Protein AF-A0A6G2VRU0-F1 (afdb_monomer)

Sequence (78 aa):
WNGGIYMDAVEEAFKHIAREKEKGADVRLVSFRQFVDWIDVQKPEVLAKLRTLGVGQRPTGGWKEFLRAGGSASSDAA

Solvent-accessible surface area (backbone atoms only — not comparable to full-atom values): 5120 Å² total; per-residue (Å²): 115,82,93,45,56,68,59,52,52,50,53,52,50,50,54,53,57,58,49,41,34,79,76,69,45,97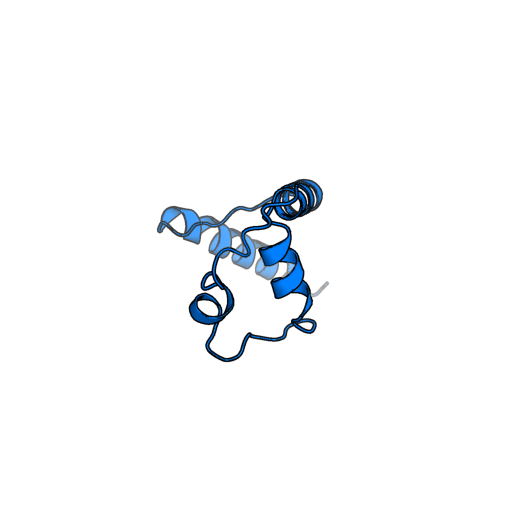,63,80,93,69,56,72,65,60,51,50,58,57,58,72,73,49,59,67,70,58,54,57,55,59,68,72,51,56,92,91,53,76,55,79,83,33,68,68,61,64,66,48,82,73,74,84,80,78,74,88,75,133

Mean predicted aligned error: 8.24 Å

Foldseek 3Di:
DVVCVVVVVVVVVVVVQVCVVVVVDPGDDDDPVVVVVVVVPDDPVQVVLVVVADDVRADDVGDCVSNPDPDDPDPPDD

pLDDT: mean 86.81, std 15.98, range [34.88, 97.38]

Radius of gyration: 18.42 Å; Cα contacts (8 Å, |Δi|>4): 18; chains: 1; bounding box: 36×28×59 Å

Structure (mmCIF, N/CA/C/O backbone):
data_AF-A0A6G2VRU0-F1
#
_entry.id   AF-A0A6G2VRU0-F1
#
loop_
_atom_site.group_PDB
_atom_site.id
_atom_site.type_symbol
_atom_site.label_atom_id
_atom_site.label_alt_id
_atom_site.label_comp_id
_atom_site.label_asym_id
_atom_site.label_entity_id
_atom_site.label_seq_id
_atom_site.pdbx_PDB_ins_code
_atom_site.Cartn_x
_atom_site.Cartn_y
_atom_site.Cartn_z
_atom_site.occupancy
_atom_site.B_iso_or_equiv
_atom_site.auth_seq_id
_atom_site.auth_comp_id
_atom_site.auth_asym_id
_atom_site.auth_atom_id
_atom_site.pdbx_PDB_model_num
ATOM 1 N N . TRP A 1 1 ? 16.404 -15.160 -18.760 1.00 59.25 1 TRP A N 1
ATOM 2 C CA . TRP A 1 1 ? 14.958 -14.994 -18.513 1.00 59.25 1 TRP A CA 1
ATOM 3 C C . TRP A 1 1 ? 14.375 -14.295 -19.733 1.00 59.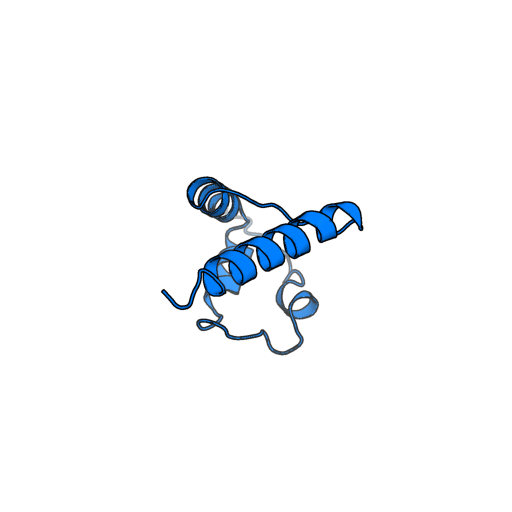25 1 TRP A C 1
ATOM 5 O O . TRP A 1 1 ? 14.789 -13.176 -19.980 1.00 59.25 1 TRP A O 1
ATOM 15 N N . ASN A 1 2 ? 13.590 -14.999 -20.554 1.00 78.06 2 ASN A N 1
ATOM 16 C CA . ASN A 1 2 ? 12.945 -14.583 -21.819 1.00 78.06 2 ASN A CA 1
ATOM 17 C C . ASN A 1 2 ? 13.234 -13.143 -22.338 1.00 78.06 2 ASN A C 1
ATOM 19 O O . ASN A 1 2 ? 12.349 -12.300 -22.331 1.00 78.06 2 ASN A O 1
ATOM 23 N N . GLY A 1 3 ? 14.480 -12.820 -22.710 1.00 84.12 3 GLY A N 1
ATOM 24 C CA . GLY A 1 3 ? 14.865 -11.499 -23.241 1.00 84.12 3 GLY A CA 1
ATOM 25 C C . GLY A 1 3 ? 14.634 -10.265 -22.349 1.00 84.12 3 GLY A C 1
ATOM 26 O O . GLY A 1 3 ? 14.787 -9.162 -22.847 1.00 84.12 3 GLY A O 1
ATOM 27 N N . GLY A 1 4 ? 14.276 -10.416 -21.068 1.00 88.00 4 GLY A N 1
ATOM 28 C CA . GLY A 1 4 ? 13.974 -9.282 -20.180 1.00 88.00 4 GLY A CA 1
ATOM 29 C C . GLY A 1 4 ? 12.507 -8.833 -20.147 1.00 88.00 4 GLY A C 1
ATOM 30 O O . GLY A 1 4 ? 12.177 -8.002 -19.310 1.00 88.00 4 GLY A O 1
ATOM 31 N N . ILE A 1 5 ? 11.605 -9.455 -20.923 1.00 92.56 5 ILE A N 1
ATOM 32 C CA . ILE A 1 5 ? 10.193 -9.023 -21.066 1.00 92.56 5 ILE A CA 1
ATOM 33 C C . ILE A 1 5 ? 9.437 -8.852 -19.741 1.00 92.56 5 ILE A C 1
ATOM 35 O O . ILE A 1 5 ? 8.502 -8.068 -19.629 1.00 92.56 5 ILE A O 1
ATOM 39 N N . TYR A 1 6 ? 9.814 -9.616 -18.721 1.00 90.75 6 TYR A N 1
ATOM 40 C CA . TYR A 1 6 ? 9.202 -9.526 -17.404 1.00 90.75 6 TYR A CA 1
ATOM 41 C C . TYR A 1 6 ? 9.659 -8.283 -16.638 1.00 90.75 6 TYR A C 1
ATOM 43 O O . TYR A 1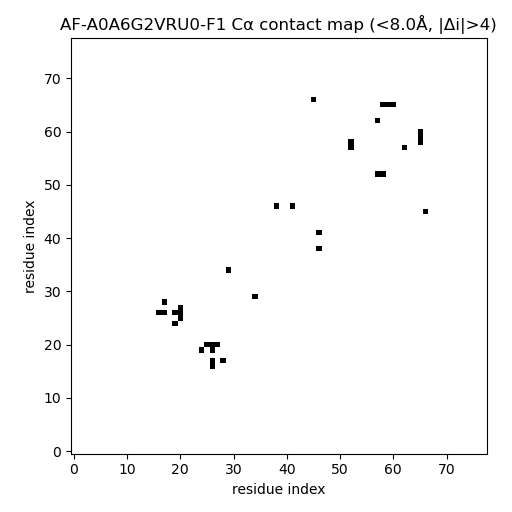 6 ? 8.865 -7.698 -15.912 1.00 90.75 6 TYR A O 1
ATOM 51 N N . MET A 1 7 ? 10.927 -7.890 -16.787 1.00 94.31 7 MET A N 1
ATOM 52 C CA . MET A 1 7 ? 11.432 -6.649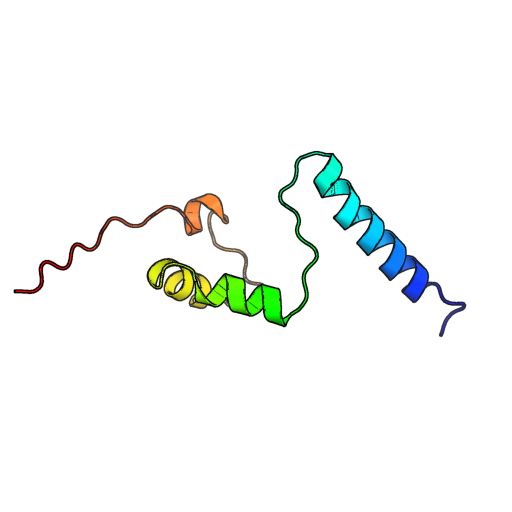 -16.202 1.00 94.31 7 MET A CA 1
ATOM 53 C C . MET A 1 7 ? 10.813 -5.446 -16.908 1.00 94.31 7 MET A C 1
ATOM 55 O O . MET A 1 7 ? 10.397 -4.521 -16.219 1.00 94.31 7 MET A O 1
ATOM 59 N N . ASP A 1 8 ? 10.631 -5.518 -18.231 1.00 94.69 8 ASP A N 1
ATOM 60 C CA . ASP A 1 8 ? 9.886 -4.507 -18.991 1.00 94.69 8 ASP A CA 1
ATOM 61 C C . ASP A 1 8 ? 8.440 -4.397 -18.481 1.00 94.69 8 ASP A C 1
ATOM 63 O O . ASP A 1 8 ? 7.943 -3.305 -18.219 1.00 94.69 8 ASP A O 1
ATOM 67 N N . ALA A 1 9 ? 7.765 -5.532 -18.260 1.00 95.31 9 ALA A N 1
ATOM 68 C CA . ALA A 1 9 ? 6.402 -5.542 -17.731 1.00 95.31 9 ALA A CA 1
ATOM 69 C C . ALA A 1 9 ? 6.311 -4.925 -16.324 1.00 95.31 9 ALA A C 1
ATOM 71 O O . ALA A 1 9 ? 5.367 -4.189 -16.030 1.00 95.31 9 ALA A O 1
ATOM 72 N N . VAL A 1 10 ? 7.289 -5.203 -15.454 1.00 94.56 10 VAL A N 1
ATOM 73 C CA . VAL A 1 10 ? 7.381 -4.578 -14.126 1.00 94.56 10 VAL A CA 1
ATOM 74 C C . VAL A 1 10 ? 7.604 -3.073 -14.266 1.00 94.56 10 VAL A C 1
ATOM 76 O O . VAL A 1 10 ? 6.894 -2.297 -13.630 1.00 94.56 10 VAL A O 1
ATOM 79 N N . GLU A 1 11 ? 8.539 -2.643 -15.111 1.00 95.12 11 GLU A N 1
ATOM 80 C CA . GLU A 1 11 ? 8.823 -1.227 -15.343 1.00 95.12 11 GLU A CA 1
ATOM 81 C C . GLU A 1 11 ? 7.577 -0.469 -15.825 1.00 95.12 11 GLU A C 1
ATOM 83 O O . GLU A 1 11 ? 7.217 0.564 -15.252 1.00 95.12 11 GLU A O 1
ATOM 88 N N . GLU A 1 12 ? 6.876 -1.002 -16.825 1.00 96.69 12 GLU A N 1
ATOM 89 C CA . GLU A 1 12 ? 5.664 -0.387 -17.363 1.00 96.69 12 GLU A CA 1
ATOM 90 C C . GLU A 1 12 ? 4.531 -0.338 -16.329 1.00 96.69 12 GLU A C 1
ATOM 92 O O . GLU A 1 12 ? 3.851 0.685 -16.209 1.00 96.69 12 GLU A O 1
ATOM 97 N N . ALA A 1 13 ? 4.369 -1.381 -15.507 1.00 95.69 13 ALA A N 1
ATOM 98 C CA . ALA A 1 13 ? 3.407 -1.366 -14.407 1.00 95.69 13 ALA A CA 1
ATOM 99 C C . ALA A 1 13 ? 3.726 -0.265 -13.381 1.00 95.69 13 ALA A C 1
ATOM 101 O O . ALA A 1 13 ? 2.836 0.487 -12.980 1.00 95.69 13 ALA A O 1
ATOM 102 N N . PHE A 1 14 ? 4.994 -0.119 -12.986 1.00 94.75 14 PHE A N 1
ATOM 103 C CA . PHE A 1 14 ? 5.410 0.924 -12.047 1.00 94.75 14 PHE A CA 1
ATOM 104 C C . PHE A 1 14 ? 5.214 2.330 -12.621 1.00 94.75 14 PHE A C 1
ATOM 106 O O . PHE A 1 14 ? 4.673 3.195 -11.930 1.00 94.75 14 PHE A O 1
ATOM 113 N N . LYS A 1 15 ? 5.591 2.561 -13.886 1.00 95.31 15 LYS A N 1
ATOM 114 C CA . LYS A 1 15 ? 5.344 3.835 -14.582 1.00 95.31 15 LYS A CA 1
ATOM 115 C C . LYS A 1 15 ? 3.857 4.164 -14.629 1.00 95.31 15 LYS A C 1
ATOM 117 O O . LYS A 1 15 ? 3.478 5.302 -14.359 1.00 95.31 15 LYS A O 1
ATOM 122 N N . HIS A 1 16 ? 3.019 3.182 -14.957 1.00 95.81 16 HIS A N 1
ATOM 123 C CA . HIS A 1 16 ? 1.573 3.354 -14.995 1.00 95.81 16 HIS A CA 1
ATOM 124 C C . HIS A 1 16 ? 1.024 3.769 -13.623 1.00 95.81 16 HIS A C 1
ATOM 126 O O . HIS A 1 16 ? 0.378 4.809 -13.516 1.00 95.81 16 HIS A O 1
ATOM 132 N N . ILE A 1 17 ? 1.356 3.017 -12.568 1.00 95.12 17 ILE A N 1
ATOM 133 C CA . ILE A 1 17 ? 0.913 3.294 -11.194 1.00 95.12 17 ILE A CA 1
ATOM 134 C C . ILE A 1 17 ? 1.385 4.679 -10.730 1.00 95.12 17 ILE A C 1
ATOM 136 O O . ILE A 1 17 ? 0.609 5.431 -10.143 1.00 95.12 17 ILE A O 1
ATOM 140 N N . ALA A 1 18 ? 2.639 5.047 -11.012 1.00 94.06 18 ALA A N 1
ATOM 141 C CA . ALA A 1 18 ? 3.186 6.348 -10.634 1.00 94.06 18 ALA A CA 1
ATOM 142 C C . ALA A 1 18 ? 2.440 7.516 -11.305 1.00 94.06 18 ALA A C 1
ATOM 144 O O . ALA A 1 18 ? 2.158 8.517 -10.646 1.00 94.06 18 ALA A O 1
ATOM 145 N N . ARG A 1 19 ? 2.068 7.376 -12.585 1.00 95.94 19 ARG A N 1
ATOM 146 C CA . ARG A 1 19 ? 1.332 8.405 -13.343 1.00 95.94 19 ARG A CA 1
ATOM 147 C C . ARG A 1 19 ? -0.101 8.613 -12.863 1.00 95.94 19 ARG A C 1
ATOM 149 O O . ARG A 1 19 ? -0.638 9.699 -13.047 1.00 95.94 19 ARG A O 1
ATOM 156 N N . GLU A 1 20 ? -0.735 7.631 -12.223 1.00 95.88 20 GLU A N 1
ATOM 157 C CA . GLU A 1 20 ? -2.079 7.829 -11.652 1.00 95.88 20 GLU A CA 1
ATOM 158 C C . GLU A 1 20 ? -2.097 8.942 -10.593 1.00 95.88 20 GLU A C 1
ATOM 160 O O . GLU A 1 20 ? -3.078 9.679 -10.479 1.00 95.88 20 GLU A O 1
ATOM 165 N N . LYS A 1 21 ? -0.978 9.149 -9.886 1.00 91.19 21 LYS A N 1
ATOM 166 C CA . LYS A 1 21 ? -0.818 10.281 -8.966 1.00 91.19 21 LYS A CA 1
ATOM 167 C C . LYS A 1 21 ? -0.949 11.631 -9.680 1.00 91.19 21 LYS A C 1
ATOM 169 O O . LYS A 1 21 ? -1.573 12.547 -9.152 1.00 91.19 21 LYS A O 1
ATOM 174 N N . GLU A 1 22 ? -0.398 11.758 -10.887 1.00 91.25 22 GLU A N 1
ATOM 175 C CA . GLU A 1 22 ? -0.472 12.985 -11.700 1.00 91.25 22 GLU A CA 1
ATOM 176 C C . GLU A 1 22 ? -1.909 13.287 -12.152 1.00 91.25 22 GLU A C 1
ATOM 178 O O . GLU A 1 22 ? -2.262 14.441 -12.381 1.00 91.25 22 GLU A O 1
ATOM 183 N N . LYS A 1 23 ? -2.763 12.259 -12.216 1.00 94.38 23 LYS A N 1
ATOM 184 C CA . LYS A 1 23 ? -4.195 12.371 -12.526 1.00 94.38 23 LYS A CA 1
ATOM 185 C C . LYS A 1 23 ? -5.058 12.687 -11.297 1.00 94.38 23 LYS A C 1
ATOM 187 O O . LYS A 1 23 ? -6.279 12.752 -11.413 1.00 94.38 23 LYS A O 1
ATOM 192 N N . GLY A 1 24 ? -4.445 12.873 -10.125 1.00 92.19 24 GLY A N 1
ATOM 193 C CA . GLY A 1 24 ? -5.132 13.192 -8.873 1.00 92.19 24 GLY A CA 1
ATOM 194 C C . GLY A 1 24 ? -5.511 11.983 -8.015 1.00 92.19 24 GLY A C 1
ATOM 195 O O . GLY A 1 24 ? -6.218 12.155 -7.023 1.00 92.19 24 GLY A O 1
ATOM 196 N N . ALA A 1 25 ? -5.058 10.769 -8.350 1.00 92.44 25 ALA A N 1
ATOM 197 C CA .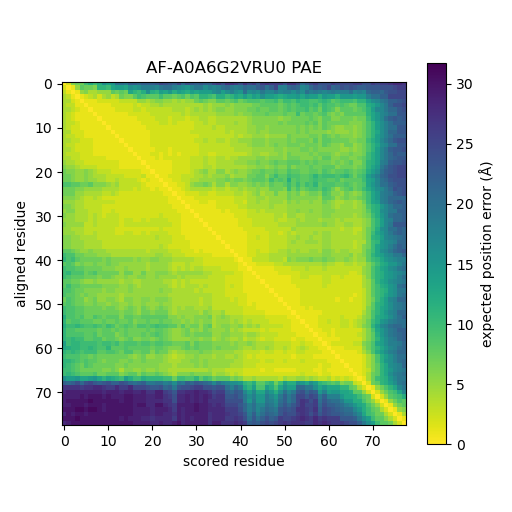 ALA A 1 25 ? -5.227 9.621 -7.463 1.00 92.44 25 ALA A CA 1
ATOM 198 C C . ALA A 1 25 ? -4.295 9.726 -6.239 1.00 92.44 25 ALA A C 1
ATOM 200 O O . ALA A 1 25 ? -3.139 10.137 -6.355 1.00 92.44 25 ALA A O 1
ATOM 201 N N . ASP A 1 26 ? -4.763 9.298 -5.062 1.00 92.81 26 ASP A N 1
ATOM 202 C CA . ASP A 1 26 ? -3.914 9.186 -3.866 1.00 92.81 26 ASP A CA 1
ATOM 203 C C . ASP A 1 26 ? -3.104 7.883 -3.916 1.00 92.81 26 ASP A C 1
ATOM 205 O O . ASP A 1 26 ? -3.450 6.873 -3.303 1.00 92.81 26 ASP A O 1
ATOM 209 N N . VAL A 1 27 ? -2.039 7.895 -4.721 1.00 94.44 27 VAL A N 1
ATOM 210 C CA . VAL A 1 27 ? -1.092 6.782 -4.858 1.00 94.44 27 VAL A CA 1
ATOM 211 C C . VAL A 1 27 ? 0.241 7.157 -4.223 1.00 94.44 27 VAL A C 1
ATOM 213 O O . VAL A 1 27 ? 0.819 8.212 -4.503 1.00 94.44 27 VAL A O 1
ATOM 216 N N . ARG A 1 28 ? 0.763 6.256 -3.384 1.00 93.81 28 ARG A N 1
ATOM 217 C CA . ARG A 1 28 ? 2.057 6.406 -2.711 1.00 93.81 28 ARG A CA 1
ATOM 218 C C . ARG A 1 28 ? 2.907 5.157 -2.925 1.00 93.81 28 ARG A C 1
ATOM 220 O O . ARG A 1 28 ? 2.548 4.079 -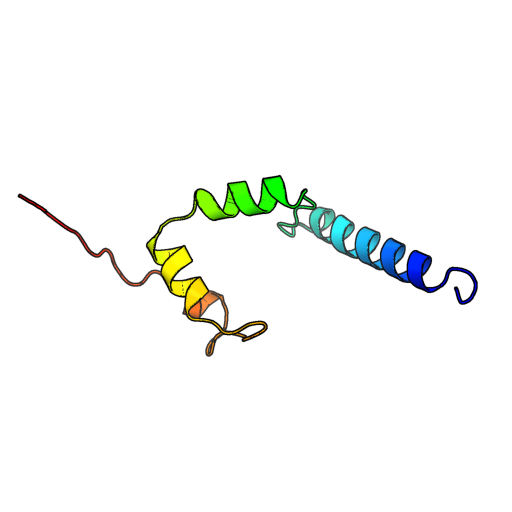2.464 1.00 93.81 28 ARG A O 1
ATOM 227 N N . LEU A 1 29 ? 4.043 5.316 -3.604 1.00 93.75 29 LEU A N 1
ATOM 228 C CA . LEU A 1 29 ? 5.079 4.287 -3.691 1.00 93.75 29 LEU A CA 1
ATOM 229 C C . LEU A 1 29 ? 5.995 4.436 -2.476 1.00 93.75 29 LEU A C 1
ATOM 231 O O . LEU A 1 29 ? 6.677 5.449 -2.333 1.00 93.75 29 LEU A O 1
ATOM 235 N N . VAL A 1 30 ? 5.957 3.456 -1.580 1.00 95.31 30 VAL A N 1
ATOM 236 C CA . VAL A 1 30 ? 6.641 3.500 -0.284 1.00 95.31 30 VAL A CA 1
ATOM 237 C C . VAL A 1 30 ? 7.406 2.207 -0.037 1.00 95.31 30 VAL A C 1
ATOM 239 O O . VAL A 1 30 ? 7.111 1.172 -0.636 1.00 95.31 30 VAL A O 1
ATOM 242 N N . SER A 1 31 ? 8.387 2.253 0.862 1.00 96.81 31 SER A N 1
ATOM 243 C CA . SER A 1 31 ? 9.023 1.034 1.354 1.00 96.81 31 SER A CA 1
ATOM 244 C C . SER A 1 31 ? 8.054 0.218 2.210 1.00 96.81 31 SER A C 1
ATOM 246 O O . SER A 1 31 ? 7.083 0.740 2.764 1.00 96.81 31 SER A O 1
ATOM 248 N N . PHE A 1 32 ? 8.360 -1.066 2.389 1.00 96.00 32 PHE A N 1
ATOM 249 C CA . PHE A 1 32 ? 7.573 -1.926 3.269 1.00 96.00 32 PHE A CA 1
ATOM 250 C C . PHE A 1 32 ? 7.512 -1.390 4.709 1.00 96.00 32 PHE A C 1
ATOM 252 O O . PHE A 1 32 ? 6.451 -1.410 5.324 1.00 96.00 32 PHE A O 1
ATOM 259 N N . ARG A 1 33 ? 8.615 -0.824 5.225 1.00 97.19 33 ARG A N 1
ATOM 260 C CA . ARG A 1 33 ? 8.643 -0.215 6.563 1.00 97.19 33 ARG A CA 1
ATOM 261 C C . ARG A 1 33 ? 7.692 0.976 6.666 1.00 97.19 33 ARG A C 1
ATOM 263 O O . ARG A 1 33 ? 6.893 1.019 7.589 1.00 97.19 33 ARG A O 1
ATOM 270 N N . GLN A 1 34 ? 7.727 1.884 5.692 1.00 97.38 34 GLN A N 1
ATOM 271 C CA . GLN A 1 34 ? 6.815 3.031 5.656 1.00 97.38 34 GLN A CA 1
ATOM 272 C C . GLN A 1 34 ? 5.345 2.601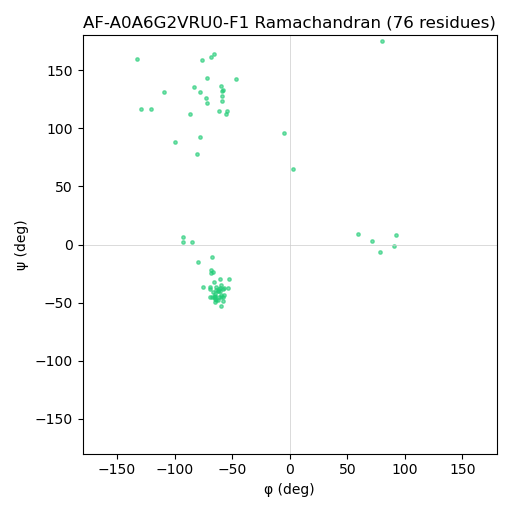 5.578 1.00 97.38 34 GLN A C 1
ATOM 274 O O . GLN A 1 34 ? 4.491 3.236 6.188 1.00 97.38 34 GLN A O 1
ATOM 279 N N . PHE A 1 35 ? 5.045 1.529 4.839 1.00 94.75 35 PHE A N 1
ATOM 280 C CA . PHE A 1 35 ? 3.694 0.979 4.780 1.00 94.75 35 PHE A CA 1
ATOM 281 C C . PHE A 1 35 ? 3.236 0.433 6.139 1.00 94.75 35 PHE A C 1
ATOM 283 O O . PHE A 1 35 ? 2.141 0.764 6.581 1.00 94.75 35 PHE A O 1
ATOM 290 N N . VAL A 1 36 ? 4.072 -0.355 6.821 1.00 93.44 36 VAL A N 1
ATOM 291 C CA . VAL A 1 36 ? 3.741 -0.898 8.149 1.00 93.44 36 VAL A CA 1
ATOM 292 C C . VAL A 1 36 ? 3.601 0.220 9.184 1.00 93.44 36 VAL A C 1
ATOM 294 O O . VAL A 1 36 ? 2.596 0.260 9.886 1.00 93.44 36 VAL A O 1
ATOM 297 N N . ASP A 1 37 ? 4.522 1.185 9.201 1.00 95.00 37 ASP A N 1
ATOM 298 C CA . ASP A 1 37 ? 4.446 2.339 10.105 1.00 95.00 37 ASP A CA 1
ATOM 299 C C . ASP A 1 37 ? 3.147 3.147 9.874 1.00 95.00 37 ASP A C 1
ATOM 301 O O . ASP A 1 37 ? 2.543 3.651 10.820 1.00 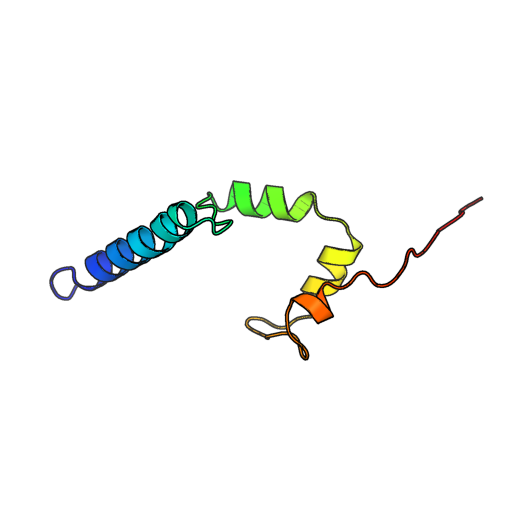95.00 37 ASP A O 1
ATOM 305 N N . TRP A 1 38 ? 2.668 3.244 8.625 1.00 92.81 38 TRP A N 1
ATOM 306 C CA . TRP A 1 38 ? 1.379 3.871 8.310 1.00 92.81 38 TRP A CA 1
ATOM 307 C C . TRP A 1 38 ? 0.173 3.055 8.802 1.00 92.81 38 TRP A C 1
ATOM 309 O O . TRP A 1 38 ? -0.825 3.639 9.234 1.00 92.81 38 TRP A O 1
ATOM 319 N N . ILE A 1 39 ? 0.248 1.723 8.747 1.00 90.44 39 ILE A N 1
ATOM 320 C CA . ILE A 1 39 ? -0.796 0.830 9.266 1.00 90.44 39 ILE A CA 1
ATOM 321 C C . ILE A 1 39 ? -0.893 0.930 10.795 1.00 90.44 39 ILE A C 1
ATOM 323 O O . ILE A 1 39 ? -2.002 0.984 11.324 1.00 90.44 39 ILE A O 1
ATOM 327 N N . ASP A 1 40 ? 0.233 1.012 11.502 1.00 88.69 40 ASP A N 1
ATOM 328 C CA . ASP A 1 40 ? 0.269 0.992 12.971 1.00 88.69 40 ASP A CA 1
ATOM 329 C C . ASP A 1 40 ? -0.344 2.240 13.628 1.00 88.69 40 ASP A C 1
ATOM 331 O O . ASP A 1 40 ? -0.793 2.182 14.772 1.00 88.69 40 ASP A O 1
ATOM 335 N N . VAL A 1 41 ? -0.426 3.361 12.904 1.00 92.06 41 VAL A N 1
ATOM 336 C CA . VAL A 1 41 ? -1.026 4.616 13.400 1.00 92.06 41 VAL A CA 1
ATOM 337 C C . VAL A 1 41 ? -2.512 4.774 13.056 1.00 92.06 41 VAL A C 1
ATOM 339 O O . VAL A 1 41 ? -3.097 5.835 13.286 1.00 92.06 41 VAL A O 1
ATOM 342 N N . GLN A 1 42 ? -3.149 3.746 12.488 1.00 90.31 42 GLN A N 1
ATOM 343 C CA . GLN A 1 42 ? -4.589 3.764 12.234 1.00 90.31 42 GLN A CA 1
ATOM 344 C C . GLN A 1 42 ? -5.390 3.533 13.520 1.00 90.31 42 GLN A C 1
ATOM 346 O O . GLN A 1 42 ? -4.918 2.945 14.491 1.00 90.31 42 GLN A O 1
ATOM 351 N N . LYS A 1 43 ? -6.658 3.951 13.505 1.00 91.06 43 LYS A N 1
ATOM 352 C CA . LYS A 1 43 ? -7.582 3.688 14.612 1.00 91.06 43 LYS A CA 1
ATOM 353 C C . LYS A 1 43 ? -7.719 2.171 14.856 1.00 91.06 43 LYS A C 1
ATOM 355 O O . LYS A 1 43 ? -7.962 1.445 13.881 1.00 91.06 43 LYS A O 1
ATOM 360 N N . PRO A 1 44 ? -7.616 1.673 16.105 1.00 90.62 44 PRO A N 1
ATOM 361 C CA . PRO A 1 44 ? -7.670 0.239 16.401 1.00 90.62 44 PRO A CA 1
ATOM 362 C C . PRO A 1 44 ? -8.904 -0.469 15.830 1.00 90.62 44 PRO A C 1
ATOM 364 O O . PRO A 1 44 ? -8.795 -1.581 15.314 1.00 90.62 44 PRO A O 1
ATOM 367 N N . GLU A 1 45 ? -10.063 0.187 15.846 1.00 91.12 45 GLU A N 1
ATOM 368 C CA . GLU A 1 45 ? -11.322 -0.328 15.308 1.00 91.12 45 GLU A CA 1
ATOM 369 C C . GLU A 1 45 ? -11.298 -0.516 13.782 1.00 91.12 45 GLU A C 1
ATOM 371 O O . GLU A 1 45 ? -11.894 -1.464 13.266 1.00 91.12 45 GLU A O 1
ATOM 376 N N . VAL A 1 46 ? -10.560 0.325 13.048 1.00 90.69 46 VAL A N 1
ATOM 377 C CA . VAL A 1 46 ? -10.375 0.171 11.595 1.00 90.69 46 VAL A CA 1
ATOM 378 C C . VAL A 1 46 ? -9.518 -1.060 11.315 1.00 90.69 46 VAL A C 1
ATOM 380 O O . VAL A 1 46 ? -9.874 -1.881 10.468 1.00 90.69 46 VAL A O 1
ATOM 383 N N . LEU A 1 47 ? -8.424 -1.230 12.061 1.00 90.31 47 LEU A N 1
ATOM 384 C CA . LEU A 1 47 ? -7.542 -2.389 11.922 1.00 90.31 47 LEU A CA 1
ATOM 385 C C . LEU A 1 47 ? -8.245 -3.692 12.309 1.00 90.31 47 LEU A C 1
ATOM 387 O O . LEU A 1 47 ? -8.122 -4.689 11.599 1.00 90.31 47 LEU A O 1
ATOM 391 N N . ALA A 1 48 ? -9.010 -3.685 13.404 1.00 91.62 48 ALA A N 1
ATOM 392 C CA . ALA A 1 48 ? -9.820 -4.824 13.825 1.00 91.62 48 ALA A CA 1
ATOM 393 C C . ALA A 1 48 ? -10.800 -5.238 12.720 1.00 91.62 48 ALA A C 1
ATOM 395 O O . ALA A 1 48 ? -10.898 -6.420 12.401 1.00 91.62 48 ALA A O 1
ATOM 396 N N . LYS A 1 49 ? -11.454 -4.264 12.073 1.00 92.50 49 LYS A N 1
ATOM 397 C CA . LYS A 1 49 ? -12.364 -4.524 10.957 1.00 92.50 49 LYS A CA 1
ATOM 398 C C . LYS A 1 49 ? -11.635 -5.105 9.746 1.00 92.50 49 LYS A C 1
ATOM 400 O O . LYS A 1 49 ? -12.056 -6.142 9.244 1.00 92.50 49 LYS A O 1
ATOM 405 N N . LEU A 1 50 ? -10.524 -4.509 9.306 1.00 91.38 50 LEU A N 1
ATOM 406 C CA . LEU A 1 50 ? -9.733 -5.007 8.168 1.00 91.38 50 LEU A CA 1
ATOM 407 C C . LEU A 1 50 ? -9.260 -6.456 8.367 1.00 91.38 50 LEU A C 1
ATOM 409 O O . LEU A 1 50 ? -9.299 -7.240 7.422 1.00 91.38 50 LEU A O 1
ATOM 413 N N . ARG A 1 51 ? -8.893 -6.835 9.598 1.00 92.44 51 ARG A N 1
ATOM 414 C CA . ARG A 1 51 ? -8.449 -8.196 9.955 1.00 92.44 51 ARG A CA 1
ATOM 415 C C . ARG A 1 51 ? -9.543 -9.269 9.860 1.00 92.44 51 ARG A C 1
ATOM 417 O O . ARG A 1 51 ? -9.220 -10.448 9.938 1.00 92.44 51 ARG A O 1
ATOM 424 N N . THR A 1 52 ? -10.812 -8.891 9.682 1.00 95.25 52 THR A N 1
ATOM 425 C CA . THR A 1 52 ? -11.913 -9.851 9.458 1.00 95.25 52 THR A CA 1
ATOM 426 C C . THR A 1 52 ? -11.987 -10.373 8.021 1.00 95.25 52 THR A C 1
ATOM 428 O O . THR A 1 52 ? -12.669 -11.364 7.771 1.00 95.25 52 THR A O 1
ATOM 431 N N . LEU A 1 53 ? -11.301 -9.722 7.075 1.00 95.75 53 LEU A N 1
ATOM 432 C CA . LEU A 1 53 ? -11.244 -10.155 5.681 1.00 95.75 53 LEU A CA 1
ATOM 433 C C . LEU A 1 53 ? -10.176 -11.239 5.503 1.00 95.75 53 LEU A C 1
ATOM 435 O O . LEU A 1 53 ? -9.046 -11.100 5.971 1.00 95.75 53 LEU A O 1
ATOM 439 N N . GLY A 1 54 ? -10.512 -12.292 4.762 1.00 96.00 54 GLY A N 1
ATOM 440 C CA . GLY A 1 54 ? -9.541 -13.259 4.265 1.00 96.00 54 GLY A CA 1
ATOM 441 C C . GLY A 1 54 ? -8.573 -12.646 3.247 1.00 96.00 54 GLY A C 1
ATOM 442 O O . GLY A 1 54 ? -8.817 -11.584 2.666 1.00 96.00 54 GLY A O 1
ATOM 443 N N . VAL A 1 55 ? -7.465 -13.343 2.985 1.00 92.81 55 VAL A N 1
ATOM 444 C CA . VAL A 1 55 ? -6.466 -12.918 1.992 1.00 92.81 55 VAL A CA 1
ATOM 445 C C . VAL A 1 55 ? -7.121 -12.788 0.614 1.00 92.81 55 VAL A C 1
ATOM 447 O O . VAL A 1 55 ? -7.726 -13.731 0.113 1.00 92.81 55 VAL A O 1
ATOM 450 N N . GLY A 1 56 ? -7.017 -11.603 0.007 1.00 91.38 56 GLY A N 1
ATOM 451 C CA . GLY A 1 56 ? -7.628 -11.307 -1.294 1.00 91.38 56 GLY A CA 1
ATOM 452 C C . GLY A 1 56 ? -9.157 -11.187 -1.275 1.00 91.38 56 GLY A C 1
ATOM 453 O O . GLY A 1 56 ? -9.761 -10.979 -2.327 1.00 91.38 56 GLY A O 1
ATOM 454 N N . GLN A 1 57 ? -9.802 -11.287 -0.107 1.00 96.19 57 GLN A N 1
ATOM 455 C CA . GLN A 1 57 ? -11.249 -11.169 -0.004 1.00 96.19 57 GLN A CA 1
ATOM 456 C C . GLN A 1 57 ? -11.683 -9.720 -0.232 1.00 96.19 57 GLN A C 1
ATOM 458 O O . GLN A 1 57 ? -11.321 -8.803 0.506 1.00 96.19 57 GLN A O 1
ATOM 463 N N . ARG A 1 58 ? -12.538 -9.523 -1.233 1.00 94.19 58 ARG A N 1
ATOM 464 C CA . ARG A 1 58 ? -13.242 -8.258 -1.430 1.00 94.19 58 ARG A CA 1
ATOM 465 C C . ARG A 1 58 ? -14.412 -8.162 -0.438 1.00 94.19 58 ARG A C 1
ATOM 467 O O . ARG A 1 58 ? -15.204 -9.103 -0.380 1.00 94.19 58 ARG A O 1
ATOM 474 N N . PRO A 1 59 ? -14.583 -7.042 0.289 1.00 95.12 59 PRO A N 1
ATOM 475 C CA . PRO A 1 59 ? -15.739 -6.858 1.160 1.00 95.12 59 PRO A CA 1
ATOM 476 C C . PRO A 1 59 ? -17.061 -6.912 0.390 1.00 95.12 59 PRO A C 1
ATOM 478 O O . PRO A 1 59 ? -17.198 -6.273 -0.661 1.00 95.12 59 PRO A O 1
ATOM 481 N N . THR A 1 60 ? -18.052 -7.609 0.944 1.00 91.81 60 THR A N 1
ATOM 482 C CA . THR A 1 60 ? -19.447 -7.522 0.490 1.00 91.81 60 THR A CA 1
ATOM 483 C C . THR A 1 60 ? -19.917 -6.069 0.602 1.00 91.81 60 THR A C 1
ATOM 485 O O . THR A 1 60 ? -19.624 -5.410 1.596 1.00 91.81 60 THR A O 1
ATOM 488 N N . GLY A 1 61 ? -20.566 -5.534 -0.438 1.00 91.81 61 GLY A N 1
ATOM 489 C CA . GLY A 1 61 ? -20.953 -4.111 -0.488 1.00 91.81 61 GLY A CA 1
ATOM 490 C C . GLY A 1 61 ? -19.814 -3.137 -0.847 1.00 91.81 61 GLY A C 1
ATOM 491 O O . GLY A 1 61 ? -20.034 -1.961 -1.130 1.00 91.81 61 GLY A O 1
ATOM 492 N N . GLY A 1 62 ? -18.573 -3.629 -0.941 1.00 94.69 62 GLY A N 1
ATOM 493 C CA . GLY A 1 62 ? -17.404 -2.843 -1.331 1.00 94.69 62 GLY A CA 1
ATOM 494 C C . GLY A 1 62 ? -16.801 -1.994 -0.206 1.00 94.69 62 GLY A C 1
ATOM 495 O O . GLY A 1 62 ? -17.299 -1.920 0.914 1.00 94.69 62 GLY A O 1
ATOM 496 N N . TRP A 1 63 ? -15.676 -1.341 -0.513 1.00 91.81 63 TRP A N 1
ATOM 497 C CA . TRP A 1 63 ? -14.831 -0.675 0.486 1.00 91.81 63 TRP A CA 1
ATOM 498 C C . TRP A 1 63 ? -15.501 0.492 1.211 1.00 91.81 63 TRP A C 1
ATOM 500 O O . TRP A 1 63 ? -15.271 0.668 2.401 1.00 91.81 63 TRP A O 1
ATOM 510 N N . LYS A 1 64 ? -16.334 1.283 0.523 1.00 91.38 64 LYS A N 1
ATOM 511 C CA . LYS A 1 64 ? -17.015 2.432 1.144 1.00 91.38 64 LYS A CA 1
ATOM 512 C C . LYS A 1 64 ? -18.010 1.990 2.212 1.00 91.38 64 LYS A C 1
ATOM 514 O O . LYS A 1 64 ? -18.034 2.568 3.292 1.00 91.38 64 LYS A O 1
ATOM 519 N N . GLU A 1 65 ? -18.808 0.968 1.918 1.00 93.25 65 GLU A N 1
ATOM 520 C CA . GLU A 1 65 ? -19.756 0.404 2.879 1.00 93.25 65 GLU A CA 1
ATOM 521 C C . GLU A 1 65 ? -19.012 -0.279 4.028 1.00 93.25 65 GLU A C 1
ATOM 523 O O . GLU A 1 65 ? -19.284 -0.018 5.200 1.00 93.25 65 GLU A O 1
ATOM 528 N N . PHE A 1 66 ? -17.989 -1.066 3.693 1.00 93.62 66 PHE A N 1
ATOM 529 C CA . PHE A 1 66 ? -17.158 -1.741 4.677 1.00 93.62 66 PHE A CA 1
ATOM 530 C C . PHE A 1 66 ? -16.425 -0.772 5.610 1.00 93.62 66 PHE A C 1
ATOM 532 O O . PHE A 1 66 ? -16.330 -1.041 6.798 1.00 93.62 66 PHE A O 1
ATOM 539 N N . LEU A 1 67 ? -15.931 0.369 5.136 1.00 91.06 67 LEU A N 1
ATOM 540 C CA . LEU A 1 67 ? -15.217 1.346 5.969 1.00 91.06 67 LEU A CA 1
ATOM 541 C C . LEU A 1 67 ? -16.125 2.437 6.547 1.00 91.06 67 LEU A C 1
ATOM 543 O O . LEU A 1 67 ? -15.638 3.320 7.254 1.00 91.06 67 LEU A O 1
ATOM 547 N N . ARG A 1 68 ? -17.439 2.389 6.295 1.00 89.75 68 ARG A N 1
ATOM 548 C CA . ARG A 1 68 ? -18.380 3.319 6.920 1.00 89.75 68 ARG A CA 1
ATOM 549 C C . ARG A 1 68 ? -18.280 3.167 8.437 1.00 89.75 68 ARG A C 1
ATOM 551 O O . ARG A 1 68 ? -18.362 2.048 8.949 1.00 89.75 68 ARG A O 1
ATOM 558 N N . ALA A 1 69 ? -18.089 4.284 9.139 1.00 70.81 69 ALA A N 1
ATOM 559 C CA . ALA A 1 69 ? -17.969 4.293 10.590 1.00 70.81 69 ALA A CA 1
ATOM 560 C C . ALA A 1 69 ? -19.193 3.602 11.220 1.00 70.81 69 ALA A C 1
ATOM 562 O O . ALA A 1 69 ? -20.323 4.073 11.082 1.00 70.81 69 ALA A O 1
ATOM 563 N N . GLY A 1 70 ? -18.960 2.466 11.883 1.00 60.16 70 GLY A N 1
ATOM 564 C CA . GLY A 1 70 ? -19.863 1.973 12.917 1.00 60.16 70 GLY A CA 1
ATOM 565 C C . GLY A 1 70 ? -19.670 2.887 14.119 1.00 60.16 70 GLY A C 1
ATOM 566 O O . GLY A 1 70 ? -18.527 3.153 14.481 1.00 60.16 70 GLY A O 1
ATOM 567 N N . GLY A 1 71 ? -20.760 3.458 14.628 1.00 47.66 71 GLY A N 1
ATOM 568 C CA . GLY A 1 71 ? -20.741 4.553 15.594 1.00 47.66 71 GLY A CA 1
ATOM 569 C C . GLY A 1 71 ? -19.777 4.347 16.761 1.00 47.66 71 GLY A C 1
ATOM 570 O O . GLY A 1 71 ? -19.629 3.239 17.265 1.00 47.66 71 GLY A O 1
ATOM 571 N N . SER A 1 72 ? -19.152 5.457 17.161 1.00 44.50 72 SER A N 1
ATOM 572 C CA . SER A 1 72 ? -18.751 5.779 18.532 1.00 44.50 72 SER A CA 1
ATOM 573 C C . SER A 1 72 ? -19.230 4.745 19.560 1.00 44.50 72 SER A C 1
ATOM 575 O O . SER A 1 72 ? -20.352 4.838 20.060 1.00 44.50 72 SER A O 1
ATOM 577 N N . ALA A 1 73 ? -18.372 3.792 19.914 1.00 42.81 73 ALA A N 1
ATOM 578 C CA . ALA A 1 73 ? -18.449 3.204 21.238 1.00 42.81 73 ALA A CA 1
ATOM 579 C C . ALA A 1 73 ? -17.796 4.225 22.172 1.00 42.81 73 ALA A C 1
ATOM 581 O O . ALA A 1 73 ? -16.574 4.267 22.303 1.00 42.81 73 ALA A O 1
ATOM 582 N N . SER A 1 74 ? -18.608 5.112 22.751 1.00 48.34 74 SER A N 1
ATOM 583 C CA . SER A 1 74 ? -18.183 5.862 23.924 1.00 48.34 74 SER A CA 1
ATOM 584 C C . SER A 1 74 ? -17.911 4.842 25.023 1.00 48.34 74 SER A C 1
ATOM 586 O O . SER A 1 74 ? -18.836 4.161 25.467 1.00 48.34 74 SER A O 1
ATOM 588 N N . SER A 1 75 ? -16.666 4.723 25.465 1.00 43.62 75 SER A N 1
ATOM 589 C CA . SER A 1 75 ? -16.407 4.244 26.815 1.00 43.62 75 SER A CA 1
ATOM 590 C C . SER A 1 75 ? -16.129 5.468 27.674 1.00 43.62 75 SER A C 1
ATOM 592 O O . SER A 1 75 ? -14.982 5.889 27.818 1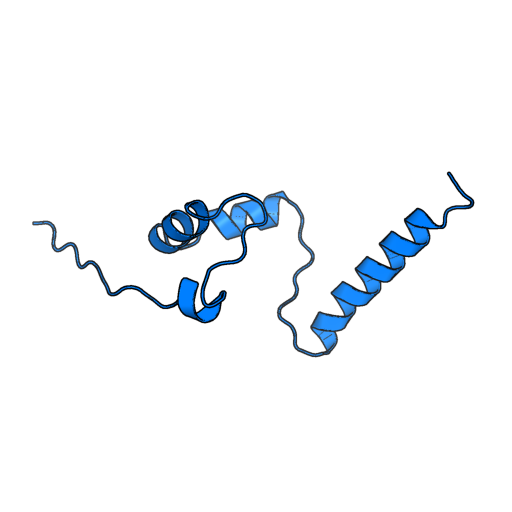.00 43.62 75 SER A O 1
ATOM 594 N N . ASP A 1 76 ? -17.199 6.038 28.229 1.00 49.03 76 ASP A N 1
ATOM 595 C CA . ASP A 1 76 ? -17.105 6.516 29.603 1.00 49.03 76 ASP A CA 1
ATOM 596 C C . ASP A 1 76 ? -16.643 5.313 30.434 1.00 49.03 76 ASP A C 1
ATOM 598 O O . ASP A 1 76 ? -17.338 4.299 30.527 1.00 49.03 76 ASP A O 1
ATOM 602 N N . ALA A 1 77 ? -15.427 5.399 30.959 1.00 39.19 77 ALA A N 1
ATOM 603 C CA . ALA A 1 77 ? -14.930 4.514 31.994 1.00 39.19 77 ALA A CA 1
ATOM 604 C C . ALA A 1 77 ? -14.573 5.407 33.182 1.00 39.19 77 ALA A C 1
ATOM 606 O O . ALA A 1 77 ? -13.751 6.315 33.055 1.00 39.19 77 ALA A O 1
ATOM 607 N N . ALA A 1 78 ? -15.313 5.164 34.263 1.00 34.88 78 ALA A N 1
ATOM 608 C CA . ALA A 1 78 ? -15.251 5.816 35.563 1.00 34.88 78 ALA A CA 1
ATOM 609 C C . ALA A 1 78 ? -13.890 5.668 36.259 1.00 34.88 78 ALA A C 1
ATOM 611 O O . ALA A 1 78 ? -13.175 4.683 35.960 1.00 34.88 78 ALA A O 1
#

Secondary structure (DSSP, 8-state):
-GGGHHHHHHHHHHHHHHHHHHTT-------HHHHHHHHHTS-HHHHHHHTTSPTTPPPTTHHHHHTS----------